Protein AF-A0A975QLV3-F1 (afdb_monomer_lite)

Radius of gyration: 16.89 Å; chains: 1; bounding box: 49×33×46 Å

Organism: NCBI:txid2831970

Structure (mmCIF, N/CA/C/O backbone):
data_AF-A0A975QLV3-F1
#
_entry.id   AF-A0A975QLV3-F1
#
loop_
_atom_site.group_PDB
_atom_site.id
_atom_site.type_symbol
_atom_site.label_atom_id
_atom_site.label_alt_id
_atom_site.label_comp_id
_atom_site.label_asym_id
_atom_site.label_entity_id
_atom_site.label_seq_id
_atom_site.pdbx_PDB_ins_code
_atom_site.Cartn_x
_atom_site.Cartn_y
_atom_site.Cartn_z
_atom_site.occupancy
_atom_site.B_iso_or_equiv
_atom_site.auth_seq_id
_atom_site.auth_comp_id
_atom_site.auth_asym_id
_atom_site.auth_atom_id
_atom_site.pdbx_PDB_model_num
ATOM 1 N N . MET A 1 1 ? -7.973 18.378 9.830 1.00 47.84 1 MET A N 1
ATOM 2 C CA . MET A 1 1 ? -8.639 17.188 9.262 1.00 47.84 1 MET A CA 1
ATOM 3 C C . MET A 1 1 ? -7.819 16.765 8.052 1.00 47.84 1 MET A C 1
ATOM 5 O O . MET A 1 1 ? -7.514 17.633 7.246 1.00 47.84 1 MET A O 1
ATOM 9 N N . GLY A 1 2 ? -7.316 15.527 8.002 1.00 62.97 2 GLY A N 1
ATOM 10 C CA . GLY A 1 2 ? -6.517 15.056 6.860 1.00 62.97 2 GLY A CA 1
ATOM 11 C C . GLY A 1 2 ? -7.366 14.970 5.588 1.00 62.97 2 GLY A C 1
ATOM 12 O O . GLY A 1 2 ? -8.580 14.819 5.686 1.00 62.97 2 GLY A O 1
ATOM 13 N N . HIS A 1 3 ? -6.740 15.087 4.418 1.00 79.50 3 HIS A N 1
ATOM 14 C CA . HIS A 1 3 ? -7.414 14.940 3.126 1.00 79.50 3 HIS A CA 1
ATOM 15 C C . HIS A 1 3 ? -7.825 13.477 2.911 1.00 79.50 3 HIS A C 1
ATOM 17 O O . HIS A 1 3 ? -6.968 12.604 3.017 1.00 79.50 3 HIS A O 1
ATOM 23 N N . LEU A 1 4 ? -9.106 13.220 2.643 1.00 87.38 4 LEU A N 1
ATOM 24 C CA . LEU A 1 4 ? -9.639 11.907 2.267 1.00 87.38 4 LEU A CA 1
ATOM 25 C C . LEU A 1 4 ? -9.762 11.860 0.742 1.00 87.38 4 LEU A C 1
ATOM 27 O O . LEU A 1 4 ? -10.243 12.827 0.155 1.00 87.38 4 LEU A O 1
ATOM 31 N N . ASP A 1 5 ? -9.348 10.764 0.111 1.00 94.88 5 ASP A N 1
ATOM 32 C CA . ASP A 1 5 ? -9.348 10.678 -1.356 1.00 94.88 5 ASP A CA 1
ATOM 33 C C . ASP A 1 5 ? -10.763 10.572 -1.933 1.00 94.88 5 ASP A C 1
ATOM 35 O O . ASP A 1 5 ? -11.073 11.213 -2.937 1.00 94.88 5 ASP A O 1
ATOM 39 N N . LEU A 1 6 ? -11.641 9.790 -1.294 1.00 95.62 6 LEU A N 1
ATOM 40 C CA . LEU A 1 6 ? -13.036 9.676 -1.705 1.00 95.62 6 LEU A CA 1
ATOM 41 C C . LEU A 1 6 ? -13.975 9.525 -0.503 1.00 95.62 6 LEU A C 1
ATOM 43 O O . LEU A 1 6 ? -13.786 8.664 0.357 1.00 95.62 6 LEU A O 1
ATOM 47 N N . LEU A 1 7 ? -15.032 10.339 -0.485 1.00 94.94 7 LEU A N 1
ATOM 48 C CA . LEU A 1 7 ? -16.154 10.228 0.442 1.00 94.94 7 LEU A CA 1
ATOM 49 C C . LEU A 1 7 ? -17.440 9.995 -0.347 1.00 94.94 7 LEU A C 1
ATOM 51 O O . LEU A 1 7 ? -17.845 10.839 -1.144 1.00 94.94 7 LEU A O 1
ATOM 55 N N . ILE A 1 8 ? -18.118 8.884 -0.079 1.00 95.06 8 ILE A N 1
ATOM 56 C CA . ILE A 1 8 ? -19.451 8.605 -0.615 1.00 95.06 8 ILE A CA 1
ATOM 57 C C . ILE A 1 8 ? -20.440 8.722 0.539 1.00 95.06 8 ILE A C 1
ATOM 59 O O . ILE A 1 8 ? -20.289 8.050 1.554 1.00 95.06 8 ILE A O 1
ATOM 63 N N . SER A 1 9 ? -21.448 9.582 0.403 1.00 95.25 9 SER A N 1
ATOM 64 C CA . SER A 1 9 ? -22.393 9.878 1.485 1.00 95.25 9 SER A CA 1
ATOM 65 C C . SER A 1 9 ? -23.840 9.711 1.041 1.00 95.25 9 SER A C 1
ATOM 67 O O . SER A 1 9 ? -24.226 10.166 -0.034 1.00 95.25 9 SER A O 1
ATOM 69 N N . ARG A 1 10 ? -24.652 9.100 1.907 1.00 95.56 10 ARG A N 1
ATOM 70 C CA . ARG A 1 10 ? -26.118 9.066 1.844 1.00 95.56 10 ARG A CA 1
ATOM 71 C C . ARG A 1 10 ? -26.676 9.624 3.159 1.00 95.56 10 ARG A C 1
ATOM 73 O O . ARG A 1 10 ? -26.983 8.841 4.060 1.00 95.56 10 ARG A O 1
ATOM 80 N N . PRO A 1 11 ? -26.790 10.960 3.285 1.00 93.31 11 PRO A N 1
ATOM 81 C CA . PRO A 1 11 ? -27.166 11.611 4.542 1.00 93.31 11 PRO A CA 1
ATOM 82 C C . PRO A 1 11 ? -28.530 11.164 5.077 1.00 93.31 11 PRO A C 1
ATOM 84 O O . PRO A 1 11 ? -28.650 10.881 6.262 1.00 93.31 11 PRO A O 1
ATOM 87 N N . GLU A 1 12 ? -29.513 10.984 4.189 1.00 96.19 12 GLU A N 1
ATOM 88 C CA . GLU A 1 12 ? -30.869 10.505 4.523 1.00 96.19 12 GLU A CA 1
ATOM 89 C C . GLU A 1 12 ? -30.880 9.129 5.210 1.00 96.19 12 GLU A C 1
ATOM 91 O O . GLU A 1 12 ? -31.810 8.782 5.929 1.00 96.19 12 GLU A O 1
ATOM 96 N N . GLN A 1 13 ? -29.845 8.318 4.973 1.00 94.25 13 GLN A N 1
ATOM 97 C CA . GLN A 1 13 ? -29.693 6.981 5.552 1.00 94.25 13 GLN A CA 1
ATOM 98 C C . GLN A 1 13 ? -28.659 6.957 6.680 1.00 94.25 13 GLN A C 1
ATOM 100 O O . GLN A 1 13 ? -28.366 5.881 7.194 1.00 94.25 13 GLN A O 1
ATOM 105 N N . HIS A 1 14 ? -28.075 8.112 7.020 1.00 93.56 14 HIS A N 1
ATOM 106 C CA . HIS A 1 14 ? -26.944 8.239 7.934 1.00 93.56 14 HIS A CA 1
ATOM 107 C C . HIS A 1 14 ? -25.798 7.271 7.586 1.00 93.56 14 HIS A C 1
ATOM 109 O O . HIS A 1 14 ? -25.260 6.584 8.448 1.00 93.56 14 HIS A O 1
ATOM 115 N N . ARG A 1 15 ? -25.466 7.153 6.289 1.00 94.44 15 ARG A N 1
ATOM 116 C CA . ARG A 1 15 ? -24.422 6.239 5.796 1.00 94.44 15 ARG A CA 1
ATOM 117 C C . ARG A 1 15 ? -23.327 6.979 5.052 1.00 94.44 15 ARG A C 1
ATOM 119 O O . ARG A 1 15 ? -23.601 7.691 4.085 1.00 94.44 15 ARG A O 1
ATOM 126 N N . HIS A 1 16 ? -22.088 6.730 5.450 1.00 94.38 16 HIS A N 1
ATOM 127 C CA . HIS A 1 16 ? -20.896 7.328 4.867 1.00 94.38 16 HIS A CA 1
ATOM 128 C C . HIS A 1 16 ? -19.838 6.250 4.609 1.00 94.38 16 HIS A C 1
ATOM 130 O O . HIS A 1 16 ? -19.636 5.351 5.423 1.00 94.38 16 HIS A O 1
ATOM 136 N N . LEU A 1 17 ? -19.166 6.327 3.465 1.00 94.62 17 LEU A N 1
ATOM 137 C CA . LEU A 1 17 ? -18.061 5.450 3.094 1.00 94.62 17 LEU A CA 1
ATOM 138 C C . LEU A 1 17 ? -16.832 6.304 2.790 1.00 94.62 17 LEU A C 1
ATOM 140 O O . LEU A 1 17 ? -16.848 7.115 1.863 1.00 94.62 17 LEU A O 1
ATOM 144 N N . SER A 1 18 ? -15.782 6.104 3.579 1.00 94.88 18 SER A N 1
ATOM 145 C CA . SER A 1 18 ? -14.502 6.800 3.474 1.00 94.88 18 SER A CA 1
ATOM 146 C C . SER A 1 18 ? -13.440 5.900 2.846 1.00 94.88 18 SER A C 1
ATOM 148 O O . SER A 1 18 ? -13.180 4.802 3.330 1.00 94.88 18 SER A O 1
ATOM 150 N N . LEU A 1 19 ? -12.833 6.338 1.746 1.00 95.94 19 LEU A N 1
ATOM 151 C CA . LEU A 1 19 ? -11.840 5.549 1.024 1.00 95.94 19 LEU A CA 1
ATOM 152 C C . LEU A 1 19 ? -10.536 6.320 0.845 1.00 95.94 19 LEU A C 1
ATOM 154 O O . LEU A 1 19 ? -10.527 7.474 0.416 1.00 95.94 19 LEU A O 1
ATOM 158 N N . GLU A 1 20 ? -9.439 5.630 1.133 1.00 97.56 20 GLU A N 1
ATOM 159 C CA . GLU A 1 20 ? -8.080 6.051 0.802 1.00 97.56 20 GLU A CA 1
ATOM 160 C C . GLU A 1 20 ? -7.576 5.216 -0.373 1.00 97.56 20 GLU A C 1
ATOM 162 O O . GLU A 1 20 ? -7.700 3.986 -0.378 1.00 97.56 20 GLU A O 1
ATOM 167 N N . LEU A 1 21 ? -7.007 5.880 -1.374 1.00 97.50 21 LEU A N 1
ATOM 168 C CA . LEU A 1 21 ? -6.591 5.270 -2.627 1.00 97.50 21 LEU A CA 1
ATOM 169 C C . LEU A 1 21 ? -5.073 5.379 -2.763 1.00 97.50 21 LEU A C 1
ATOM 171 O O . LEU A 1 21 ? -4.476 6.453 -2.692 1.00 97.50 21 LEU A O 1
ATOM 175 N N . LYS A 1 22 ? -4.414 4.246 -2.989 1.00 96.50 22 LYS A N 1
ATOM 176 C CA . LYS A 1 22 ? -2.971 4.192 -3.214 1.00 96.50 22 LYS A CA 1
ATOM 177 C C . LYS A 1 22 ? -2.656 3.566 -4.549 1.00 96.50 22 LYS A C 1
ATOM 179 O O . LYS A 1 22 ? -3.116 2.475 -4.871 1.00 96.50 22 LYS A O 1
ATOM 184 N N . TYR A 1 23 ? -1.790 4.251 -5.284 1.00 95.25 23 TYR A N 1
ATOM 185 C CA . TYR A 1 23 ? -1.192 3.729 -6.496 1.00 95.25 23 TYR A CA 1
ATOM 186 C C . TYR A 1 23 ? 0.319 3.611 -6.307 1.00 95.25 23 TYR A C 1
ATOM 188 O O . TYR A 1 23 ? 1.029 4.620 -6.289 1.00 95.25 23 TYR A O 1
ATOM 196 N N . LEU A 1 24 ? 0.781 2.376 -6.102 1.00 96.25 24 LEU A N 1
ATOM 197 C CA . LEU A 1 24 ? 2.179 2.043 -5.831 1.00 96.25 24 LEU A CA 1
ATOM 198 C C . LEU A 1 24 ? 2.783 1.408 -7.080 1.00 96.25 24 LEU A C 1
ATOM 200 O O . LEU A 1 24 ? 2.480 0.257 -7.394 1.00 96.25 24 LEU A O 1
ATOM 204 N N . LYS A 1 25 ? 3.611 2.153 -7.808 1.00 93.62 25 LYS A N 1
ATOM 205 C CA . LYS A 1 25 ? 4.067 1.743 -9.141 1.00 93.62 25 LYS A CA 1
ATOM 206 C C . LYS A 1 25 ? 5.553 1.383 -9.199 1.00 93.62 25 LYS A C 1
ATOM 208 O O . LYS A 1 25 ? 6.395 2.133 -8.709 1.00 93.62 25 LYS A O 1
ATOM 213 N N . ALA A 1 26 ? 5.843 0.253 -9.839 1.00 96.75 26 ALA A N 1
ATOM 214 C CA . ALA A 1 26 ? 7.126 -0.040 -10.466 1.00 96.75 26 ALA A CA 1
ATOM 215 C C . ALA A 1 26 ? 7.138 0.531 -11.889 1.00 96.75 26 ALA A C 1
ATOM 217 O O . ALA A 1 26 ? 6.077 0.725 -12.493 1.00 96.75 26 ALA A O 1
ATOM 218 N N . ALA A 1 27 ? 8.337 0.740 -12.437 1.00 97.06 27 ALA A N 1
ATOM 219 C CA . ALA A 1 27 ? 8.461 1.202 -13.811 1.00 97.06 27 ALA A CA 1
ATOM 220 C C . ALA A 1 27 ? 7.795 0.235 -14.802 1.00 97.06 27 ALA A C 1
ATOM 222 O O . ALA A 1 27 ? 7.995 -0.982 -14.724 1.00 97.06 27 ALA A O 1
ATOM 223 N N . TRP A 1 28 ? 7.015 0.789 -15.726 1.00 97.31 28 TRP A N 1
ATOM 224 C CA . TRP A 1 28 ? 6.368 0.057 -16.813 1.00 97.31 28 TRP A CA 1
ATOM 225 C C . TRP A 1 28 ? 6.114 1.001 -17.985 1.00 97.31 28 TRP A C 1
ATOM 227 O O . TRP A 1 28 ? 5.716 2.142 -17.780 1.00 97.31 28 TRP A O 1
ATOM 237 N N . THR A 1 29 ? 6.308 0.510 -19.204 1.00 97.69 29 THR A N 1
ATOM 238 C CA . THR A 1 29 ? 6.015 1.247 -20.432 1.00 97.69 29 THR A CA 1
ATOM 239 C C . THR A 1 29 ? 5.228 0.359 -21.383 1.00 97.69 29 THR A C 1
ATOM 241 O O . THR A 1 29 ? 5.481 -0.846 -21.462 1.00 97.69 29 THR A O 1
ATOM 244 N N . GLY A 1 30 ? 4.270 0.944 -22.093 1.00 96.69 30 GLY A N 1
ATOM 245 C CA . GLY A 1 30 ? 3.455 0.221 -23.059 1.00 96.69 30 GLY A CA 1
ATOM 246 C C . GLY A 1 30 ? 2.346 1.077 -23.649 1.00 96.69 30 GLY A C 1
ATOM 247 O O . GLY A 1 30 ? 2.130 2.213 -23.233 1.00 96.69 30 GLY A O 1
ATOM 248 N N . THR A 1 31 ? 1.638 0.521 -24.629 1.00 97.00 31 THR A N 1
ATOM 249 C CA . THR A 1 31 ? 0.501 1.181 -25.276 1.00 97.00 31 THR A CA 1
ATOM 250 C C . THR A 1 31 ? -0.789 0.465 -24.899 1.00 97.00 31 THR A C 1
ATOM 252 O O . THR A 1 31 ? -0.898 -0.747 -25.074 1.00 97.00 31 THR A O 1
ATOM 255 N N . VAL A 1 32 ? -1.779 1.204 -24.400 1.00 95.50 32 VAL A N 1
ATOM 256 C CA . VAL A 1 32 ? -3.102 0.682 -24.031 1.00 95.50 32 VAL A CA 1
ATOM 257 C C . VAL A 1 32 ? -4.156 1.512 -24.742 1.00 95.50 32 VAL A C 1
ATOM 259 O O . VAL A 1 32 ? -4.149 2.733 -24.641 1.00 95.50 32 VAL A O 1
ATOM 262 N N . ALA A 1 33 ? -5.048 0.857 -25.489 1.00 95.06 33 ALA A N 1
ATOM 263 C CA . ALA A 1 33 ? -6.117 1.523 -26.243 1.00 95.06 33 ALA A CA 1
ATOM 264 C C . ALA A 1 33 ? -5.634 2.691 -27.140 1.00 95.06 33 ALA A C 1
ATOM 266 O O . ALA A 1 33 ? -6.347 3.669 -27.336 1.00 95.06 33 ALA A O 1
ATOM 267 N N . GLY A 1 34 ? -4.421 2.581 -27.696 1.00 96.19 34 GLY A N 1
ATOM 268 C CA . GLY A 1 34 ? -3.819 3.597 -28.569 1.00 96.19 34 GLY A CA 1
ATOM 269 C C . GLY A 1 34 ? -3.051 4.711 -27.846 1.00 96.19 34 GLY A C 1
ATOM 270 O O . GLY A 1 34 ? -2.384 5.496 -28.513 1.00 96.19 34 GLY A O 1
ATOM 271 N N . GLU A 1 35 ? -3.078 4.758 -26.514 1.00 97.44 35 GLU A N 1
ATOM 272 C CA . GLU A 1 35 ? -2.315 5.714 -25.708 1.00 97.44 35 GLU A CA 1
ATOM 273 C C . GLU A 1 35 ? -1.025 5.077 -25.183 1.00 97.44 35 GLU A C 1
ATOM 275 O O . GLU A 1 35 ? -1.036 3.947 -24.690 1.00 97.44 35 GLU A O 1
ATOM 280 N N . HIS A 1 36 ? 0.094 5.793 -25.303 1.00 97.06 36 HIS A N 1
ATOM 281 C CA . HIS A 1 36 ? 1.378 5.364 -24.760 1.00 97.06 36 HIS A CA 1
ATOM 282 C C . HIS A 1 36 ? 1.544 5.841 -23.316 1.00 97.06 36 HIS A C 1
ATOM 284 O O . HIS A 1 36 ? 1.365 7.020 -23.020 1.00 97.06 36 HIS A O 1
ATOM 290 N N . PHE A 1 37 ? 1.961 4.932 -22.442 1.00 96.44 37 PHE A N 1
ATOM 291 C CA . PHE A 1 37 ? 2.204 5.188 -21.031 1.00 96.44 37 PHE A CA 1
ATOM 292 C C . PHE A 1 37 ? 3.668 4.921 -20.680 1.00 96.44 37 PHE A C 1
ATOM 294 O O . PHE A 1 37 ? 4.244 3.911 -21.090 1.00 96.44 37 PHE A O 1
ATOM 301 N N . ASP A 1 38 ? 4.226 5.794 -19.844 1.00 96.50 38 ASP A N 1
ATOM 302 C CA . ASP A 1 38 ? 5.540 5.634 -19.222 1.00 96.50 38 ASP A CA 1
ATOM 303 C C . ASP A 1 38 ? 5.413 5.873 -17.709 1.00 96.50 38 ASP A C 1
ATOM 305 O O . ASP A 1 38 ? 5.317 7.001 -17.214 1.00 96.50 38 ASP A O 1
ATOM 309 N N . LEU A 1 39 ? 5.292 4.780 -16.959 1.00 95.94 39 LEU A N 1
ATOM 310 C CA . LEU A 1 39 ? 5.136 4.797 -15.514 1.00 95.94 39 LEU A CA 1
ATOM 311 C C . LEU A 1 39 ? 6.512 4.843 -14.855 1.00 95.94 39 LEU A C 1
ATOM 313 O O . LEU A 1 39 ? 7.310 3.926 -15.008 1.00 95.94 39 LEU A O 1
ATOM 317 N N . ALA A 1 40 ? 6.755 5.869 -14.040 1.00 94.12 40 ALA A N 1
ATOM 318 C CA . ALA A 1 40 ? 7.967 5.961 -13.229 1.00 94.12 40 ALA A CA 1
ATOM 319 C C . ALA A 1 40 ? 7.934 5.021 -12.008 1.00 94.12 40 ALA A C 1
ATOM 321 O O . ALA A 1 40 ? 6.901 4.891 -11.344 1.00 94.12 40 ALA A O 1
ATOM 322 N N . ASP A 1 41 ? 9.086 4.444 -11.657 1.00 93.69 41 ASP A N 1
ATOM 323 C CA . ASP A 1 41 ? 9.270 3.676 -10.419 1.00 93.69 41 ASP A CA 1
ATOM 324 C C . ASP A 1 41 ? 9.229 4.589 -9.178 1.00 93.69 41 ASP A C 1
ATOM 326 O O . ASP A 1 41 ? 9.819 5.670 -9.156 1.00 93.69 41 ASP A O 1
ATOM 330 N N . GLN A 1 42 ? 8.532 4.156 -8.126 1.00 86.69 42 GLN A N 1
ATOM 331 C CA . GLN A 1 42 ? 8.443 4.858 -6.843 1.00 86.69 42 GLN A CA 1
ATOM 332 C C . GLN A 1 42 ? 9.372 4.302 -5.746 1.00 86.69 42 GLN A C 1
ATOM 334 O O . GLN A 1 42 ? 9.434 4.900 -4.666 1.00 86.69 42 GLN A O 1
ATOM 339 N N . GLY A 1 43 ? 10.090 3.200 -5.994 1.00 73.44 43 GLY A N 1
ATOM 340 C CA . GLY A 1 43 ? 11.365 2.810 -5.364 1.00 73.44 43 GLY A CA 1
ATOM 341 C C . GLY A 1 43 ? 11.474 2.723 -3.833 1.00 73.44 43 GLY A C 1
ATOM 342 O O . GLY A 1 43 ? 12.584 2.683 -3.312 1.00 73.44 43 GLY A O 1
ATOM 343 N N . THR A 1 44 ? 10.376 2.724 -3.072 1.00 87.25 44 THR A N 1
ATOM 344 C CA . THR A 1 44 ? 10.419 2.911 -1.603 1.00 87.25 44 THR A CA 1
ATOM 345 C C . THR A 1 44 ? 9.382 2.066 -0.858 1.00 87.25 44 THR A C 1
ATOM 347 O O . THR A 1 44 ? 8.574 2.577 -0.084 1.00 87.25 44 THR A O 1
ATOM 350 N N . GLN A 1 45 ? 9.395 0.748 -1.075 1.00 93.31 45 GLN A N 1
ATOM 351 C CA . GLN A 1 45 ? 8.399 -0.181 -0.514 1.00 93.31 45 GLN A CA 1
ATOM 352 C C . GLN A 1 45 ? 8.214 -0.048 1.002 1.00 93.31 45 GLN A C 1
ATOM 354 O O . GLN A 1 45 ? 7.082 -0.058 1.472 1.00 93.31 45 GLN A O 1
ATOM 359 N N . ASP A 1 46 ? 9.301 0.144 1.747 1.00 94.25 46 ASP A N 1
ATOM 360 C CA . ASP A 1 46 ? 9.284 0.305 3.203 1.00 94.25 46 ASP A CA 1
ATOM 361 C C . ASP A 1 46 ? 8.452 1.527 3.630 1.00 94.25 46 ASP A C 1
ATOM 363 O O . ASP A 1 46 ? 7.535 1.429 4.444 1.00 94.25 46 ASP A O 1
ATOM 367 N N . ILE A 1 47 ? 8.743 2.682 3.029 1.00 95.38 47 ILE A N 1
ATOM 368 C CA . ILE A 1 47 ? 8.080 3.962 3.312 1.00 95.38 47 ILE A CA 1
ATOM 369 C C . ILE A 1 47 ? 6.622 3.925 2.845 1.00 95.38 47 ILE A C 1
ATOM 371 O O . ILE A 1 47 ? 5.724 4.384 3.546 1.00 95.38 47 ILE A O 1
ATOM 375 N N . ARG A 1 48 ? 6.369 3.352 1.667 1.00 95.88 48 ARG A N 1
ATOM 376 C CA . ARG A 1 48 ? 5.018 3.246 1.105 1.00 95.88 48 ARG A CA 1
ATOM 377 C C . ARG A 1 48 ? 4.144 2.274 1.887 1.00 95.88 48 ARG A C 1
ATOM 379 O O . ARG A 1 48 ? 2.967 2.555 2.075 1.00 95.88 48 ARG A O 1
ATOM 386 N N . GLY A 1 49 ? 4.717 1.172 2.368 1.00 97.06 49 GLY A N 1
ATOM 387 C CA . GLY A 1 49 ? 4.048 0.252 3.282 1.00 97.06 49 GLY A CA 1
ATOM 388 C C . GLY A 1 49 ? 3.631 0.964 4.566 1.00 97.06 49 GLY A C 1
ATOM 389 O O . GLY A 1 49 ? 2.474 0.862 4.967 1.00 97.06 49 GLY A O 1
ATOM 390 N N . TYR A 1 50 ? 4.529 1.763 5.160 1.00 97.75 50 TYR A N 1
ATOM 391 C CA . TYR A 1 50 ? 4.194 2.596 6.321 1.00 97.75 50 TYR A CA 1
ATOM 392 C C . TYR A 1 50 ? 3.020 3.533 6.018 1.00 97.75 50 TYR A C 1
ATOM 394 O O . TYR A 1 50 ? 2.069 3.593 6.795 1.00 97.75 50 TYR A O 1
ATOM 402 N N . ASP A 1 51 ? 3.063 4.238 4.884 1.00 96.75 51 ASP A N 1
ATOM 403 C CA . ASP A 1 51 ? 2.010 5.183 4.498 1.00 96.75 51 ASP A CA 1
ATOM 404 C C . ASP A 1 51 ? 0.651 4.480 4.324 1.00 96.75 51 ASP A C 1
ATOM 406 O O . ASP A 1 51 ? -0.357 4.986 4.808 1.00 96.75 51 ASP A O 1
ATOM 410 N N . VAL A 1 52 ? 0.620 3.279 3.732 1.00 97.69 52 VAL A N 1
ATOM 411 C CA . VAL A 1 52 ? -0.606 2.465 3.642 1.00 97.69 52 VAL A CA 1
ATOM 412 C C . VAL A 1 52 ? -1.123 2.100 5.034 1.00 97.69 52 VAL A C 1
ATOM 414 O O . VAL A 1 52 ? -2.296 2.314 5.321 1.00 97.69 52 VAL A O 1
ATOM 417 N N . VAL A 1 53 ? -0.266 1.594 5.927 1.00 98.12 53 VAL A N 1
ATOM 418 C CA . VAL A 1 53 ? -0.672 1.218 7.294 1.00 98.12 53 VAL A CA 1
ATOM 419 C C . VAL A 1 53 ? -1.173 2.428 8.088 1.00 98.12 53 VAL A C 1
ATOM 421 O O . VAL A 1 53 ? -2.131 2.319 8.854 1.00 98.12 53 VAL A O 1
ATOM 424 N N . LYS A 1 54 ? -0.568 3.599 7.876 1.00 97.25 54 LYS A N 1
ATOM 425 C CA . LYS A 1 54 ? -1.002 4.860 8.482 1.00 97.25 54 LYS A CA 1
ATOM 426 C C . LYS A 1 54 ? -2.394 5.264 8.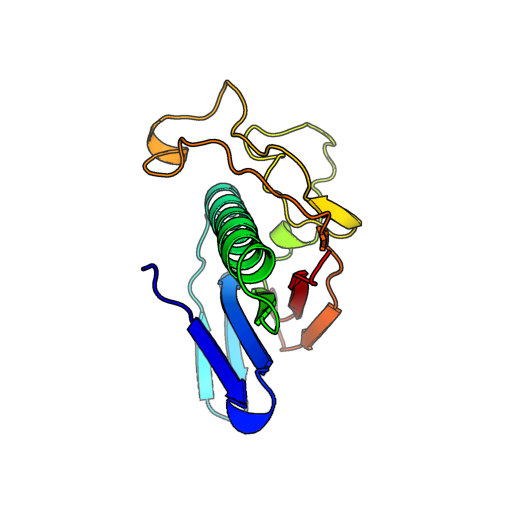003 1.00 97.25 54 LYS A C 1
ATOM 428 O O . LYS A 1 54 ? -3.188 5.753 8.807 1.00 97.25 54 LYS A O 1
ATOM 433 N N . ASP A 1 55 ? -2.703 5.036 6.733 1.00 97.06 55 ASP A N 1
ATOM 434 C CA . ASP A 1 55 ? -4.029 5.315 6.186 1.00 97.06 55 ASP A CA 1
ATOM 435 C C . ASP A 1 55 ? -5.090 4.354 6.698 1.00 97.06 55 ASP A C 1
ATOM 437 O O . ASP A 1 55 ? -6.180 4.810 7.035 1.00 97.06 55 ASP A O 1
ATOM 441 N N . ILE A 1 56 ? -4.753 3.073 6.888 1.00 96.69 56 ILE A N 1
ATOM 442 C CA . ILE A 1 56 ? -5.650 2.135 7.575 1.00 96.69 56 ILE A CA 1
ATOM 443 C C . ILE A 1 56 ? -5.990 2.687 8.959 1.00 96.69 56 ILE A C 1
ATOM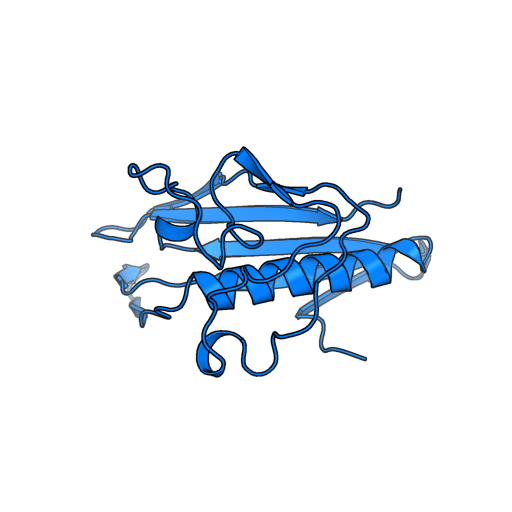 445 O O . ILE A 1 56 ? -7.161 2.842 9.271 1.00 96.69 56 ILE A O 1
ATOM 449 N N . ALA A 1 57 ? -4.990 3.065 9.764 1.00 95.88 57 ALA A N 1
ATOM 450 C CA . ALA A 1 57 ? -5.217 3.593 11.112 1.00 95.88 57 ALA A CA 1
ATOM 451 C C . ALA A 1 57 ? -6.051 4.885 11.127 1.00 95.88 57 ALA A C 1
ATOM 453 O O . ALA A 1 57 ? -6.812 5.138 12.061 1.00 95.88 57 ALA A O 1
ATOM 454 N N . ARG A 1 58 ? -5.899 5.725 10.100 1.00 94.00 58 ARG A N 1
ATOM 455 C CA . ARG A 1 58 ? -6.658 6.967 9.945 1.00 94.00 58 ARG A CA 1
ATOM 456 C C . ARG A 1 58 ? -8.126 6.700 9.622 1.00 94.00 58 ARG A C 1
ATOM 458 O O . ARG A 1 58 ? -8.982 7.331 10.240 1.00 94.00 58 ARG A O 1
ATOM 465 N N . VAL A 1 59 ? -8.397 5.780 8.697 1.00 94.31 59 VAL A N 1
ATOM 466 C CA . VAL A 1 59 ? -9.760 5.350 8.355 1.00 94.31 59 VAL A CA 1
ATOM 467 C C . VAL A 1 59 ? -10.397 4.626 9.541 1.00 94.31 59 VAL A C 1
ATOM 469 O O . VAL A 1 59 ? -11.499 4.986 9.928 1.00 94.31 59 VAL A O 1
ATOM 472 N N . ASP A 1 60 ? -9.669 3.709 10.180 1.00 91.62 60 ASP A N 1
ATOM 473 C CA . ASP A 1 60 ? -10.074 2.998 11.402 1.00 91.62 60 ASP A CA 1
ATOM 474 C C . ASP A 1 60 ? -10.518 3.981 12.491 1.00 91.62 60 ASP A C 1
ATOM 476 O O . ASP A 1 60 ? -11.648 3.952 12.966 1.00 91.62 60 ASP A O 1
ATOM 480 N N . LYS A 1 61 ? -9.676 4.973 12.805 1.00 90.50 61 LYS A N 1
ATOM 481 C CA . LYS A 1 61 ? -10.018 6.008 13.788 1.00 90.50 61 LYS A CA 1
ATOM 482 C C . LYS A 1 61 ? -11.282 6.789 13.417 1.00 90.50 61 LYS A C 1
ATOM 484 O O . LYS A 1 61 ? -12.041 7.141 14.322 1.00 90.50 61 LYS A O 1
ATOM 489 N N . LEU A 1 62 ? -11.467 7.107 12.135 1.00 88.69 62 LEU A N 1
ATOM 490 C CA . LEU A 1 62 ? -12.626 7.854 11.649 1.00 88.69 62 LEU A CA 1
ATOM 491 C C . LEU A 1 62 ? -13.917 7.047 11.823 1.00 88.69 62 LEU A C 1
ATOM 493 O O . LEU A 1 62 ? -14.891 7.597 12.328 1.00 88.69 62 LEU A O 1
ATOM 497 N N . THR A 1 63 ? -13.917 5.767 11.448 1.00 88.69 63 THR A N 1
ATOM 498 C CA . THR A 1 63 ? -15.114 4.916 11.493 1.00 88.69 63 THR A CA 1
ATOM 499 C C . THR A 1 63 ? -15.472 4.509 12.921 1.00 88.69 63 THR A C 1
ATOM 501 O O . THR A 1 63 ? -16.623 4.654 13.309 1.00 88.69 63 THR A O 1
ATOM 504 N N . THR A 1 64 ? -14.493 4.147 13.767 1.00 85.38 64 THR A N 1
ATOM 505 C CA . THR A 1 64 ? -14.757 3.728 15.164 1.00 85.38 64 THR A CA 1
ATOM 506 C C . THR A 1 64 ? -15.527 4.775 15.987 1.00 85.38 64 THR A C 1
ATOM 508 O O . THR A 1 64 ? -16.221 4.429 16.937 1.00 85.38 64 THR A O 1
ATOM 511 N N . HIS A 1 65 ? -15.396 6.066 15.665 1.00 82.00 65 HIS A N 1
ATOM 512 C CA . HIS A 1 65 ? -15.990 7.156 16.452 1.00 82.00 65 HIS A CA 1
ATOM 513 C C . HIS A 1 65 ? -17.223 7.787 15.793 1.00 82.00 65 HIS A C 1
ATOM 515 O O . HIS A 1 65 ? -17.701 8.817 16.272 1.00 82.00 65 HIS A O 1
ATOM 521 N N . ALA A 1 66 ? -17.726 7.217 14.696 1.00 85.94 66 ALA A N 1
ATOM 522 C CA . ALA A 1 66 ? -18.792 7.824 13.914 1.00 85.94 66 ALA A CA 1
ATOM 523 C C . ALA A 1 66 ? -19.787 6.757 13.424 1.00 85.94 66 ALA A C 1
ATOM 525 O O . ALA A 1 66 ? -19.589 6.184 12.355 1.00 85.94 66 ALA A O 1
ATOM 526 N N . PRO A 1 67 ? -20.879 6.498 14.170 1.00 89.25 67 PRO A N 1
ATOM 527 C CA . PRO A 1 67 ? -21.915 5.562 13.743 1.00 89.25 67 PRO A CA 1
ATOM 528 C C . PRO A 1 67 ? -22.378 5.827 12.307 1.00 89.25 67 PRO A C 1
ATOM 530 O O . PRO A 1 67 ? -22.553 6.975 11.902 1.00 89.25 67 PRO A O 1
ATOM 533 N N . GLY A 1 68 ? -22.559 4.762 11.524 1.00 90.81 68 GLY A N 1
ATOM 534 C CA . GLY A 1 68 ? -22.954 4.878 10.118 1.00 90.81 68 GLY A CA 1
ATOM 535 C C . GLY A 1 68 ? -21.805 5.207 9.160 1.00 90.81 68 GLY A C 1
ATOM 536 O O . GLY A 1 68 ? -22.029 5.292 7.947 1.00 90.81 68 GLY A O 1
ATOM 537 N N . TRP A 1 69 ? -20.577 5.354 9.662 1.00 92.81 69 TRP A N 1
ATOM 538 C CA . TRP A 1 69 ? -19.382 5.456 8.838 1.00 92.81 69 TRP A CA 1
ATOM 539 C C . TRP A 1 69 ? -18.742 4.091 8.636 1.00 92.81 69 TRP A C 1
ATOM 541 O O . TRP A 1 69 ? -18.568 3.302 9.545 1.00 92.81 69 TRP A O 1
ATOM 551 N N . SER A 1 70 ? -18.330 3.841 7.406 1.00 93.81 70 SER A N 1
ATOM 552 C CA . SER A 1 70 ? -17.515 2.697 7.022 1.00 93.81 70 SER A CA 1
ATOM 553 C C . SER A 1 70 ? -16.324 3.195 6.221 1.00 93.81 70 SER A C 1
ATOM 555 O O . SER A 1 70 ? -16.282 4.357 5.786 1.00 93.81 70 SER A O 1
ATOM 557 N N . GLY A 1 71 ? -15.335 2.337 6.004 1.00 95.06 71 GLY A N 1
ATOM 558 C CA . GLY A 1 71 ? -14.210 2.753 5.195 1.00 95.06 71 GLY A CA 1
ATOM 559 C C . GLY A 1 71 ? -13.346 1.638 4.662 1.00 95.06 71 GLY A C 1
ATOM 560 O O . GLY A 1 71 ? -13.623 0.452 4.825 1.00 95.06 71 GLY A O 1
ATOM 561 N N . GLY A 1 72 ? -12.283 2.037 3.984 1.00 96.06 72 GLY A N 1
ATOM 562 C CA . GLY A 1 72 ? -11.251 1.117 3.556 1.00 96.06 72 GLY A CA 1
ATOM 563 C C . GLY A 1 72 ? -10.078 1.805 2.884 1.00 96.06 72 GLY A C 1
ATOM 564 O O . GLY A 1 72 ? -10.140 2.971 2.495 1.00 96.06 72 GLY A O 1
ATOM 565 N N . VAL A 1 73 ? -9.009 1.036 2.719 1.00 98.06 73 VAL A N 1
ATOM 566 C CA . VAL A 1 73 ? -7.856 1.417 1.905 1.00 98.06 73 VAL A CA 1
ATOM 567 C C . VAL A 1 73 ? -7.803 0.507 0.684 1.00 98.06 73 VAL A C 1
ATOM 569 O O . VAL A 1 73 ? -7.854 -0.720 0.810 1.00 98.06 73 VAL A O 1
ATOM 572 N N . LEU A 1 74 ? -7.704 1.105 -0.500 1.00 98.25 74 LEU A N 1
ATOM 573 C CA . LEU A 1 74 ? -7.533 0.400 -1.766 1.00 98.25 74 LEU A CA 1
ATOM 574 C C . LEU A 1 74 ? -6.128 0.666 -2.294 1.00 98.25 74 LEU A C 1
ATOM 576 O O . LEU A 1 74 ? -5.724 1.818 -2.445 1.00 98.25 74 LEU A O 1
ATOM 580 N N . VAL A 1 75 ? -5.383 -0.395 -2.595 1.00 98.31 75 VAL A N 1
ATOM 581 C CA . VAL A 1 75 ? -4.024 -0.295 -3.132 1.00 98.31 75 VAL A CA 1
ATOM 582 C C . VAL A 1 75 ? -3.960 -0.996 -4.478 1.00 98.31 75 VAL A C 1
ATOM 584 O O . VAL A 1 75 ? -4.113 -2.213 -4.550 1.00 98.31 75 VAL A O 1
ATOM 587 N N . VAL A 1 76 ? -3.693 -0.242 -5.540 1.00 98.12 76 VAL A N 1
ATOM 588 C CA . VAL A 1 76 ? -3.355 -0.790 -6.857 1.00 98.12 76 VAL A CA 1
ATOM 589 C C . VAL A 1 76 ? -1.844 -0.750 -7.026 1.00 98.12 76 VAL A C 1
ATOM 591 O O . VAL A 1 76 ? -1.203 0.268 -6.748 1.00 98.12 76 VAL A O 1
ATOM 594 N N . SER A 1 77 ? -1.259 -1.854 -7.483 1.00 98.00 77 SER A N 1
ATOM 595 C CA . SER A 1 77 ? 0.178 -1.926 -7.727 1.00 98.00 77 SER A CA 1
ATOM 596 C C . SER A 1 77 ? 0.544 -2.887 -8.849 1.00 98.00 77 SER A C 1
ATOM 598 O O . SER A 1 77 ? -0.077 -3.935 -8.992 1.00 98.00 77 SER A O 1
ATOM 600 N N . ASN A 1 78 ? 1.594 -2.548 -9.597 1.00 97.75 78 ASN A N 1
ATOM 601 C CA . ASN A 1 78 ? 2.292 -3.447 -10.520 1.00 97.75 78 ASN A CA 1
ATOM 602 C C . ASN A 1 78 ? 3.673 -3.896 -10.007 1.00 97.75 78 ASN A C 1
ATOM 604 O O . ASN A 1 78 ? 4.467 -4.483 -10.748 1.00 97.75 78 ASN A O 1
ATOM 608 N N . ASP A 1 79 ? 3.995 -3.615 -8.744 1.00 97.06 79 ASP A N 1
ATOM 609 C CA . ASP A 1 79 ? 5.246 -4.035 -8.129 1.00 97.06 79 ASP A CA 1
ATOM 610 C C . ASP A 1 79 ? 5.052 -5.307 -7.284 1.00 97.06 79 ASP A C 1
ATOM 612 O O . ASP A 1 79 ? 4.592 -5.220 -6.142 1.00 97.06 79 ASP A O 1
ATOM 616 N N . PRO A 1 80 ? 5.472 -6.492 -7.779 1.00 95.81 80 PRO A N 1
ATOM 617 C CA . PRO A 1 80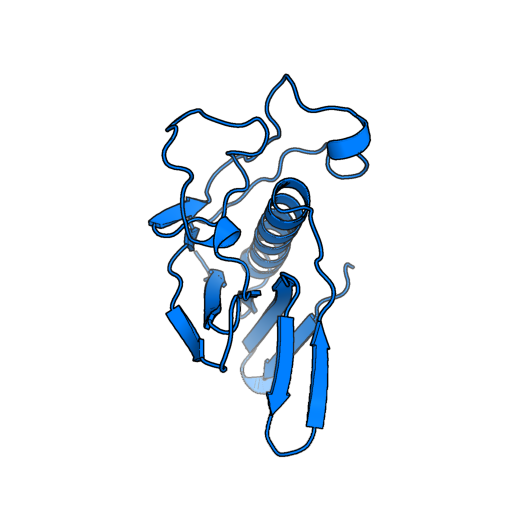 ? 5.463 -7.726 -7.006 1.00 95.81 80 PRO A CA 1
ATOM 618 C C . PRO A 1 80 ? 6.130 -7.684 -5.645 1.00 95.81 80 PRO A C 1
ATOM 620 O O . PRO A 1 80 ? 5.796 -8.532 -4.826 1.00 95.81 80 PRO A O 1
ATOM 623 N N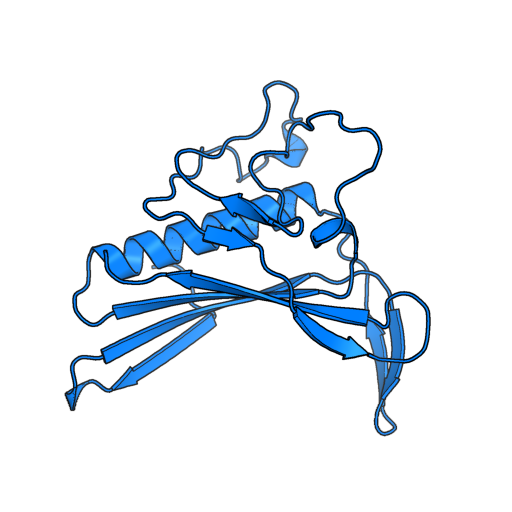 . GLY A 1 81 ? 7.010 -6.727 -5.348 1.00 95.06 81 GLY A N 1
ATOM 624 C CA . GLY A 1 81 ? 7.542 -6.590 -3.994 1.00 95.06 81 GLY A CA 1
ATOM 625 C C . GLY A 1 81 ? 6.481 -6.262 -2.937 1.00 95.06 81 GLY A C 1
ATOM 626 O O . GLY A 1 81 ? 6.730 -6.484 -1.758 1.00 95.06 81 GLY A O 1
ATOM 627 N N . TYR A 1 82 ? 5.282 -5.806 -3.318 1.00 96.94 82 TYR A N 1
ATOM 628 C CA . TYR A 1 82 ? 4.196 -5.606 -2.356 1.00 96.94 82 TYR A CA 1
ATOM 629 C C . TYR A 1 82 ? 3.408 -6.872 -2.030 1.00 96.94 82 TYR A C 1
ATOM 631 O O . TYR A 1 82 ? 2.882 -6.951 -0.926 1.00 96.94 82 TYR A O 1
ATOM 639 N N . TRP A 1 83 ? 3.338 -7.867 -2.922 1.00 96.69 83 TRP A N 1
ATOM 640 C CA . TRP A 1 83 ? 2.574 -9.101 -2.675 1.00 96.69 83 TRP A CA 1
ATOM 641 C C . TRP A 1 83 ? 3.432 -10.362 -2.551 1.00 96.69 83 TRP A C 1
ATOM 643 O O . TRP A 1 83 ? 2.975 -11.340 -1.962 1.00 96.69 83 TRP A O 1
ATOM 653 N N . ASN A 1 84 ? 4.680 -10.347 -3.024 1.00 95.44 84 ASN A N 1
ATOM 654 C CA . ASN A 1 84 ? 5.622 -11.450 -2.867 1.00 95.44 84 ASN A CA 1
ATOM 655 C C . ASN A 1 84 ? 6.522 -11.224 -1.654 1.00 95.44 84 ASN A C 1
ATOM 657 O O . ASN A 1 84 ? 7.238 -10.227 -1.564 1.00 95.44 84 ASN A O 1
ATOM 661 N N . ARG A 1 85 ? 6.552 -12.206 -0.754 1.00 92.62 85 ARG A N 1
ATOM 662 C CA . ARG A 1 85 ? 7.519 -12.229 0.342 1.00 92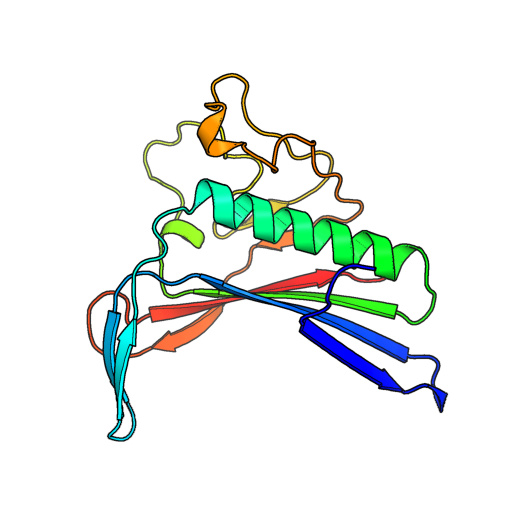.62 85 ARG A CA 1
ATOM 663 C C . ARG A 1 85 ? 8.914 -12.589 -0.200 1.00 92.62 85 ARG A C 1
ATOM 665 O O . ARG A 1 85 ? 9.030 -13.553 -0.958 1.00 92.62 85 ARG A O 1
ATOM 672 N N . PRO A 1 86 ? 9.985 -11.884 0.209 1.00 88.19 86 PRO A N 1
ATOM 673 C CA . PRO A 1 86 ? 11.349 -12.283 -0.121 1.00 88.19 86 PRO A CA 1
ATOM 674 C C . PRO A 1 86 ? 11.689 -13.685 0.407 1.00 88.19 86 PRO A C 1
ATOM 676 O O . PRO A 1 86 ? 11.392 -14.014 1.557 1.00 88.19 86 PRO A O 1
ATOM 679 N N . GLY A 1 87 ? 12.372 -14.495 -0.406 1.00 84.88 87 GLY A N 1
ATOM 680 C CA . GLY A 1 87 ? 12.689 -15.893 -0.076 1.00 84.88 87 GLY A CA 1
ATOM 681 C C . GLY A 1 87 ? 13.720 -16.094 1.043 1.00 84.88 87 GLY A C 1
ATOM 682 O O . GLY A 1 87 ? 13.877 -17.205 1.532 1.00 84.88 87 GLY A O 1
ATOM 683 N N . HIS A 1 88 ? 14.416 -15.042 1.484 1.00 85.00 88 HIS A N 1
ATOM 684 C CA . HIS A 1 88 ? 15.465 -15.147 2.505 1.00 85.00 88 HIS A CA 1
ATOM 685 C C . HIS A 1 88 ? 14.941 -15.321 3.941 1.00 85.00 88 HIS A C 1
ATOM 687 O O . HIS A 1 88 ? 15.739 -15.527 4.851 1.00 85.00 88 HIS A O 1
ATOM 693 N N . GLY A 1 89 ? 13.639 -15.136 4.195 1.00 80.00 89 GLY A N 1
ATOM 694 C CA . GLY A 1 89 ? 13.012 -15.318 5.517 1.00 80.00 89 GLY A CA 1
ATOM 695 C C . GLY A 1 89 ? 13.405 -14.309 6.610 1.00 80.00 89 GLY A C 1
ATOM 696 O O . GLY A 1 89 ? 12.717 -14.202 7.617 1.00 80.00 89 GLY A O 1
ATOM 697 N N . ARG A 1 90 ? 14.480 -13.536 6.418 1.00 85.88 90 ARG A N 1
ATOM 698 C CA . ARG A 1 90 ? 14.944 -12.500 7.356 1.00 85.88 90 ARG A CA 1
ATOM 699 C C . ARG A 1 90 ? 13.894 -11.411 7.603 1.00 85.88 90 ARG A C 1
ATOM 701 O O . ARG A 1 90 ? 13.439 -10.766 6.657 1.00 85.88 90 ARG A O 1
ATOM 708 N N . THR A 1 91 ? 13.612 -11.148 8.877 1.00 87.56 91 THR A N 1
ATOM 709 C CA . THR A 1 91 ? 12.847 -9.980 9.323 1.00 87.56 91 THR A CA 1
ATOM 710 C C . THR A 1 91 ? 13.604 -8.699 8.979 1.00 87.56 91 THR A C 1
ATOM 712 O O . THR A 1 91 ? 14.808 -8.589 9.218 1.00 87.56 91 THR A O 1
ATOM 715 N N . THR A 1 92 ? 12.897 -7.726 8.406 1.00 92.19 92 THR A N 1
ATOM 716 C CA . THR A 1 92 ? 13.457 -6.411 8.055 1.00 92.19 92 THR A CA 1
ATOM 717 C C . THR A 1 92 ? 13.027 -5.350 9.063 1.00 92.19 92 THR A C 1
ATOM 719 O O . THR A 1 92 ? 12.027 -5.509 9.757 1.00 92.19 92 THR A O 1
ATOM 722 N N . ASN A 1 93 ? 13.724 -4.217 9.099 1.00 94.75 93 ASN A N 1
ATOM 723 C CA . ASN A 1 93 ? 13.320 -3.085 9.935 1.00 94.75 93 ASN A CA 1
ATOM 724 C C . ASN A 1 93 ? 11.949 -2.486 9.548 1.00 94.75 93 ASN A C 1
ATOM 726 O O . ASN A 1 93 ? 11.347 -1.780 10.348 1.00 94.75 93 ASN A O 1
ATOM 730 N N . ALA A 1 94 ? 11.430 -2.783 8.356 1.00 95.19 94 ALA A N 1
ATOM 731 C CA . ALA A 1 94 ? 10.102 -2.358 7.912 1.00 95.19 94 ALA A CA 1
ATOM 732 C C . ALA A 1 94 ? 9.062 -3.495 7.948 1.00 95.19 94 ALA A C 1
ATOM 734 O O . ALA A 1 94 ? 8.002 -3.371 7.338 1.00 95.19 94 ALA A O 1
ATOM 735 N N . ASP A 1 95 ? 9.358 -4.628 8.602 1.00 95.44 95 ASP A N 1
ATOM 736 C CA . ASP A 1 95 ? 8.505 -5.827 8.542 1.00 95.44 95 ASP A CA 1
ATOM 737 C C . ASP A 1 95 ? 7.073 -5.570 9.044 1.00 95.44 95 ASP A C 1
ATOM 739 O O . ASP A 1 95 ? 6.107 -6.061 8.464 1.00 95.44 95 ASP A O 1
ATOM 743 N N . ALA A 1 96 ? 6.931 -4.687 10.039 1.00 97.38 96 ALA A N 1
ATOM 744 C CA . ALA A 1 96 ? 5.649 -4.255 10.597 1.00 97.38 96 ALA A CA 1
ATOM 745 C C . ALA A 1 96 ? 4.709 -3.572 9.582 1.00 97.38 96 ALA A C 1
ATOM 747 O O . ALA A 1 96 ? 3.523 -3.405 9.873 1.00 97.38 96 ALA A O 1
ATOM 748 N N . PHE A 1 97 ? 5.222 -3.174 8.414 1.00 97.75 97 PHE A N 1
ATOM 749 C CA . PHE A 1 97 ? 4.485 -2.434 7.390 1.00 97.75 97 PHE A CA 1
ATOM 750 C C . PHE A 1 97 ? 4.368 -3.182 6.055 1.00 97.75 97 PHE A C 1
ATOM 752 O O . PHE A 1 97 ? 4.006 -2.590 5.038 1.00 97.75 97 PHE A O 1
ATOM 759 N N . ARG A 1 98 ? 4.707 -4.477 6.020 1.00 96.88 98 ARG A N 1
ATOM 760 C CA . ARG A 1 98 ? 4.682 -5.261 4.779 1.00 96.88 98 ARG A CA 1
ATOM 761 C C . ARG A 1 98 ? 3.262 -5.615 4.365 1.00 96.88 98 ARG A C 1
ATOM 763 O O . ARG A 1 98 ? 2.439 -6.012 5.181 1.00 96.88 98 ARG A O 1
ATOM 770 N N . LEU A 1 99 ? 3.013 -5.525 3.061 1.00 97.62 99 LEU A N 1
ATOM 771 C CA . LEU A 1 99 ? 1.706 -5.779 2.456 1.00 97.62 99 LEU A CA 1
ATOM 772 C C . LEU A 1 99 ? 1.623 -7.149 1.772 1.00 97.62 99 LEU A C 1
ATOM 774 O O . LEU A 1 99 ? 0.689 -7.374 1.013 1.00 97.62 99 LEU A O 1
ATOM 778 N N . TYR A 1 100 ? 2.576 -8.057 2.019 1.00 97.56 100 TYR A N 1
ATOM 779 C CA . TYR A 1 100 ? 2.660 -9.334 1.303 1.00 97.56 100 TYR A CA 1
ATOM 780 C C . TYR A 1 100 ? 1.359 -10.134 1.390 1.00 97.56 100 TYR A C 1
ATOM 782 O O . TYR A 1 100 ? 0.645 -10.049 2.394 1.00 97.56 100 TYR A O 1
ATOM 790 N N . GLU A 1 101 ? 1.107 -10.970 0.385 1.00 97.88 101 GLU A N 1
ATOM 791 C CA . GLU A 1 101 ? -0.020 -11.903 0.390 1.00 97.88 101 GLU A CA 1
ATOM 792 C C . GLU A 1 101 ? -0.091 -12.699 1.705 1.00 97.88 101 GLU A C 1
ATOM 794 O O . GLU A 1 101 ? 0.918 -13.206 2.204 1.00 97.88 101 GLU A O 1
ATOM 799 N N . GLY A 1 102 ? -1.288 -12.771 2.291 1.00 96.94 102 GLY A N 1
ATOM 800 C CA . GLY A 1 102 ? -1.560 -13.469 3.548 1.00 96.94 102 GLY A CA 1
ATOM 801 C C . GLY A 1 102 ? -1.110 -12.747 4.825 1.00 96.94 102 GLY A C 1
ATOM 802 O O . GLY A 1 102 ? -1.372 -13.246 5.923 1.00 96.94 102 GLY A O 1
ATOM 803 N N . THR A 1 103 ? -0.462 -11.582 4.729 1.00 96.62 103 THR A N 1
ATOM 804 C CA . THR A 1 103 ? -0.044 -10.807 5.911 1.00 96.62 103 THR A CA 1
ATOM 805 C C . THR A 1 103 ? -1.258 -10.313 6.696 1.00 96.62 103 THR A C 1
ATOM 807 O O . THR A 1 103 ? -2.252 -9.902 6.109 1.00 96.62 103 THR A O 1
ATOM 810 N N . HIS A 1 104 ? -1.177 -10.335 8.028 1.00 97.25 104 HIS A N 1
ATOM 811 C CA . HIS A 1 104 ? -2.186 -9.743 8.906 1.00 97.25 104 HIS A CA 1
ATOM 812 C C . HIS A 1 104 ? -1.618 -8.484 9.570 1.00 97.25 104 HIS A C 1
ATOM 814 O O . HIS A 1 104 ? -0.589 -8.526 10.249 1.00 97.25 104 HIS A O 1
ATOM 820 N N . LEU A 1 105 ? -2.285 -7.351 9.380 1.00 97.88 105 LEU A N 1
ATOM 821 C CA . LEU A 1 105 ? -1.947 -6.060 9.973 1.00 97.88 105 LEU A CA 1
ATOM 822 C C . LEU A 1 105 ? -2.878 -5.808 11.165 1.00 97.88 105 LEU A C 1
ATOM 824 O O . LEU A 1 105 ? -4.087 -5.746 10.989 1.00 97.88 105 LEU A O 1
ATOM 828 N N . SER A 1 106 ? -2.334 -5.697 12.374 1.00 97.19 106 SER A N 1
ATOM 829 C CA . SER A 1 106 ? -3.090 -5.529 13.620 1.00 97.19 106 SER A CA 1
ATOM 830 C C . SER A 1 106 ? -2.212 -4.959 14.738 1.00 97.19 106 SER A C 1
ATOM 832 O O . SER A 1 106 ? -0.983 -5.015 14.667 1.00 97.19 106 SER A O 1
ATOM 834 N N . GLY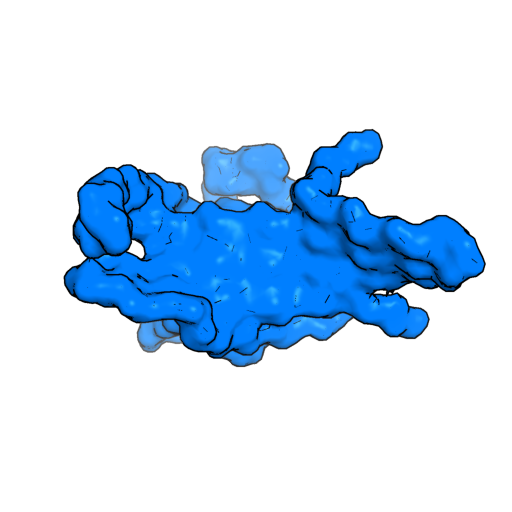 A 1 107 ? -2.822 -4.420 15.793 1.00 96.94 107 GLY A N 1
ATOM 835 C CA . GLY A 1 107 ? -2.097 -3.945 16.972 1.00 96.94 107 GLY A CA 1
ATOM 836 C C . GLY A 1 107 ? -1.150 -2.775 16.684 1.00 96.94 107 GLY A C 1
ATOM 837 O O . GLY A 1 107 ? -1.439 -1.905 15.863 1.00 96.94 107 GLY A O 1
ATOM 838 N N . VAL A 1 108 ? -0.021 -2.721 17.397 1.00 98.12 108 VAL A N 1
ATOM 839 C CA . VAL A 1 108 ? 0.978 -1.652 17.235 1.00 98.12 108 VAL A CA 1
ATOM 840 C C . VAL A 1 108 ? 2.009 -2.048 16.178 1.00 98.12 108 VAL A C 1
ATOM 842 O O . VAL A 1 108 ? 2.606 -3.123 16.246 1.00 98.12 108 VAL A O 1
ATOM 845 N N . ARG A 1 109 ? 2.233 -1.162 15.207 1.00 98.06 109 ARG A N 1
ATOM 846 C CA . ARG A 1 109 ? 3.200 -1.302 14.115 1.00 98.06 109 ARG A CA 1
ATOM 847 C C . ARG A 1 109 ? 4.253 -0.203 14.223 1.00 98.06 109 ARG A C 1
ATOM 849 O O . ARG A 1 109 ? 3.918 0.978 14.246 1.00 98.06 109 ARG A O 1
ATOM 856 N N . ALA A 1 110 ? 5.521 -0.586 14.301 1.00 98.00 110 ALA A N 1
ATOM 857 C CA . ALA A 1 110 ? 6.638 0.336 14.470 1.00 98.00 110 ALA A CA 1
ATOM 858 C C . ALA A 1 110 ? 7.838 -0.106 13.628 1.00 98.00 110 ALA A C 1
ATOM 860 O O . ALA A 1 110 ? 7.987 -1.287 13.310 1.00 98.00 110 ALA A O 1
ATOM 861 N N . TRP A 1 111 ? 8.694 0.854 13.290 1.00 97.88 111 TRP A N 1
ATOM 862 C CA . TRP A 1 111 ? 9.990 0.580 12.684 1.00 97.88 111 TRP A CA 1
ATOM 863 C C . TRP A 1 111 ? 10.863 -0.268 13.613 1.00 97.88 111 TRP A C 1
ATOM 865 O O . TRP A 1 111 ? 10.836 -0.112 14.833 1.00 97.88 111 TRP A O 1
ATOM 875 N N . GLY A 1 112 ? 11.669 -1.146 13.025 1.00 96.81 112 GLY A N 1
ATOM 876 C CA . GLY A 1 112 ? 12.691 -1.898 13.737 1.00 96.81 112 GLY A CA 1
ATOM 877 C C . GLY A 1 112 ? 13.817 -0.986 14.241 1.00 96.81 112 GLY A C 1
ATOM 878 O O . GLY A 1 112 ? 14.051 0.088 13.672 1.00 96.81 112 GLY A O 1
ATOM 879 N N . PRO A 1 113 ? 14.553 -1.412 15.281 1.00 93.25 113 PRO A N 1
ATOM 880 C CA . PRO A 1 113 ? 15.511 -0.566 15.997 1.00 93.25 113 PRO A CA 1
ATOM 881 C C . PRO A 1 113 ? 16.685 -0.084 15.132 1.00 93.25 113 PRO A C 1
ATOM 883 O O . PRO A 1 113 ? 17.305 0.922 15.456 1.00 93.25 113 PRO A O 1
ATOM 886 N N . GLY A 1 114 ? 16.989 -0.769 14.025 1.00 92.50 114 GLY A N 1
ATOM 887 C CA . GLY A 1 114 ? 18.073 -0.396 13.111 1.00 92.50 114 GLY A CA 1
ATOM 888 C C . GLY A 1 114 ? 17.653 0.528 11.963 1.00 92.50 114 GLY A C 1
ATOM 889 O O . GLY A 1 114 ? 18.386 0.635 10.981 1.00 92.50 114 GLY A O 1
ATOM 890 N N . THR A 1 115 ? 16.458 1.121 12.003 1.00 93.94 115 THR A N 1
ATOM 891 C CA . THR A 1 115 ? 15.983 1.999 10.922 1.00 93.94 115 THR A CA 1
ATOM 892 C C . THR A 1 115 ? 16.765 3.312 10.918 1.00 93.94 115 THR A C 1
ATOM 894 O O . THR A 1 115 ? 16.935 3.942 11.957 1.00 93.94 115 THR A O 1
ATOM 897 N N . GLY A 1 116 ? 17.235 3.752 9.749 1.00 92.94 116 GLY A N 1
ATOM 898 C CA . GLY A 1 116 ? 17.929 5.034 9.616 1.00 92.94 116 GLY A CA 1
ATOM 899 C C . GLY A 1 116 ? 16.986 6.234 9.770 1.00 92.94 116 GLY A C 1
ATOM 900 O O . GLY A 1 116 ? 15.832 6.187 9.341 1.00 92.94 116 GLY A O 1
ATOM 901 N N . GLN A 1 117 ? 17.495 7.343 10.318 1.00 91.50 117 GLN A N 1
ATOM 902 C CA . GLN A 1 117 ? 16.730 8.587 10.521 1.00 91.50 117 GLN A CA 1
ATOM 903 C C . GLN A 1 117 ? 16.131 9.142 9.221 1.00 91.50 117 GLN A C 1
ATOM 905 O O . GLN A 1 117 ? 14.991 9.597 9.209 1.00 91.50 117 GLN A O 1
ATOM 910 N N . GLY A 1 118 ? 16.863 9.041 8.105 1.00 91.38 118 GLY A N 1
ATOM 911 C CA . GLY A 1 118 ? 16.357 9.445 6.791 1.00 91.38 118 GLY A CA 1
ATOM 912 C C . GLY A 1 118 ? 15.153 8.615 6.332 1.00 91.38 118 GLY A C 1
ATOM 913 O O . GLY A 1 118 ? 14.190 9.171 5.810 1.00 91.38 118 GLY A O 1
ATOM 914 N N . THR A 1 119 ? 15.166 7.302 6.582 1.00 88.81 119 THR A N 1
ATOM 915 C CA . THR A 1 119 ? 14.076 6.387 6.206 1.00 88.81 119 THR A CA 1
ATOM 916 C C . THR A 1 119 ? 12.803 6.662 7.002 1.00 88.81 119 THR A C 1
ATOM 918 O O . THR A 1 119 ? 11.718 6.709 6.428 1.00 88.81 119 THR A O 1
ATOM 921 N N . MET A 1 120 ? 12.927 6.878 8.316 1.00 91.94 120 MET A N 1
ATOM 922 C CA . MET A 1 120 ? 11.779 7.132 9.195 1.00 91.94 120 MET A CA 1
ATOM 923 C C . MET A 1 120 ? 11.373 8.609 9.268 1.00 91.94 120 MET A C 1
ATOM 925 O O . MET A 1 120 ? 10.481 8.956 10.038 1.00 91.94 120 MET A O 1
ATOM 929 N N . HIS A 1 121 ? 12.010 9.501 8.507 1.00 92.69 121 HIS A N 1
ATOM 930 C CA . HIS A 1 121 ? 11.725 10.931 8.571 1.00 92.69 121 HIS A CA 1
ATOM 931 C C . HIS A 1 121 ? 10.224 11.205 8.331 1.00 92.69 121 HIS A C 1
ATOM 933 O O . HIS A 1 121 ? 9.652 10.793 7.314 1.00 92.69 121 HIS A O 1
ATOM 939 N N . LYS A 1 122 ? 9.587 11.899 9.292 1.00 93.50 122 LYS A N 1
ATOM 940 C CA . LYS A 1 122 ? 8.127 12.163 9.378 1.00 93.50 122 LYS A CA 1
ATOM 941 C C . LYS A 1 122 ? 7.236 10.915 9.525 1.00 93.50 122 LYS A C 1
ATOM 943 O O . LYS A 1 122 ? 6.030 10.977 9.281 1.00 93.50 122 LYS A O 1
ATOM 948 N N . ARG A 1 123 ? 7.836 9.779 9.872 1.00 95.19 123 ARG A N 1
ATOM 949 C CA . ARG A 1 123 ? 7.223 8.449 10.007 1.00 95.19 123 ARG A CA 1
ATOM 950 C C . ARG A 1 123 ? 7.712 7.760 11.278 1.00 95.19 123 ARG A C 1
ATOM 952 O O . ARG A 1 123 ? 7.855 6.548 11.308 1.00 95.19 123 ARG A O 1
ATOM 959 N N . THR A 1 124 ? 8.040 8.532 12.304 1.00 93.88 124 THR A N 1
ATOM 960 C CA . THR A 1 124 ? 8.685 8.040 13.525 1.00 93.88 124 THR A CA 1
ATOM 961 C C . THR A 1 124 ? 7.697 7.406 14.493 1.00 93.88 124 THR A C 1
ATOM 963 O O . THR A 1 124 ? 8.060 6.503 15.243 1.00 93.88 124 THR A O 1
ATOM 966 N N . GLU A 1 125 ? 6.450 7.870 14.491 1.00 94.25 125 GLU A N 1
ATOM 967 C CA . GLU A 1 125 ? 5.447 7.431 15.446 1.00 94.25 125 GLU A CA 1
ATOM 968 C C . GLU A 1 125 ? 4.976 5.998 15.149 1.00 94.25 125 GLU A C 1
ATOM 970 O O . GLU A 1 125 ? 4.661 5.679 13.992 1.00 94.25 125 GLU A O 1
ATOM 975 N N . PRO A 1 126 ? 4.867 5.142 16.186 1.00 97.31 126 PRO A N 1
ATOM 976 C CA . PRO A 1 126 ? 4.173 3.869 16.080 1.00 97.31 126 PRO A CA 1
ATOM 977 C C . PRO A 1 126 ? 2.724 4.064 15.634 1.00 97.31 126 PRO A C 1
ATOM 979 O O . PRO A 1 126 ? 2.004 4.923 16.148 1.00 97.31 126 PRO A O 1
ATOM 982 N N . ILE A 1 127 ? 2.278 3.224 14.708 1.00 98.12 127 ILE A N 1
ATOM 983 C CA . ILE A 1 127 ? 0.907 3.218 14.208 1.00 98.12 127 ILE A CA 1
ATOM 984 C C . ILE A 1 127 ? 0.108 2.191 15.008 1.00 98.12 127 ILE A C 1
ATOM 986 O O . ILE A 1 127 ? 0.529 1.043 15.143 1.00 98.12 127 ILE A O 1
ATOM 990 N N . ARG A 1 128 ? -1.052 2.587 15.533 1.00 97.06 128 ARG A N 1
ATOM 991 C CA . ARG A 1 128 ? -1.981 1.686 16.223 1.00 97.06 128 ARG A CA 1
ATOM 992 C C . ARG A 1 128 ? -3.163 1.368 15.315 1.00 97.06 128 ARG A C 1
ATOM 994 O O . ARG A 1 128 ? -3.830 2.283 14.848 1.00 97.06 128 ARG A O 1
ATOM 1001 N N . LEU A 1 129 ? -3.404 0.080 15.107 1.00 96.00 129 LEU A N 1
ATOM 1002 C CA . LEU A 1 129 ? -4.570 -0.468 14.421 1.00 96.00 129 LEU A CA 1
ATOM 1003 C C . LEU A 1 129 ? -5.522 -1.057 15.468 1.00 96.00 129 LEU A C 1
ATOM 1005 O O . LEU A 1 129 ? -5.065 -1.798 16.344 1.00 96.00 129 LEU A O 1
ATOM 1009 N N . HIS A 1 130 ? -6.810 -0.725 15.393 1.00 92.69 130 HIS A N 1
ATOM 1010 C CA . HIS A 1 130 ? -7.838 -1.306 16.263 1.00 92.69 130 HIS A CA 1
ATOM 1011 C C . HIS A 1 130 ? -8.381 -2.604 15.658 1.00 92.69 130 HIS A C 1
ATOM 1013 O O . HIS A 1 130 ? -8.592 -3.579 16.375 1.00 92.69 130 HIS A O 1
ATOM 1019 N N . GLY A 1 131 ? -8.515 -2.642 14.331 1.00 92.69 131 GLY A N 1
ATOM 1020 C CA . GLY A 1 131 ? -8.874 -3.843 13.581 1.00 92.69 131 GLY A CA 1
ATOM 1021 C C . GLY A 1 131 ? -7.706 -4.793 13.279 1.00 92.69 131 GLY A C 1
ATOM 1022 O O . GLY A 1 131 ? -6.527 -4.508 13.518 1.00 92.69 131 GLY A O 1
ATOM 1023 N N . THR A 1 132 ? -8.057 -5.942 12.696 1.00 95.56 132 THR A N 1
ATOM 1024 C CA . THR A 1 132 ? -7.113 -6.857 12.040 1.00 95.56 132 THR A CA 1
ATOM 1025 C C . THR A 1 132 ? -7.433 -6.927 10.554 1.00 95.56 132 THR A C 1
ATOM 1027 O O . THR A 1 132 ? -8.539 -7.294 10.169 1.00 95.56 132 THR A O 1
ATOM 1030 N N . TYR A 1 133 ? -6.445 -6.617 9.722 1.00 96.62 133 TYR A N 1
ATOM 1031 C CA . TYR A 1 133 ? -6.608 -6.476 8.281 1.00 96.62 133 TYR A CA 1
ATOM 1032 C C . TYR A 1 133 ? -5.755 -7.507 7.557 1.00 96.62 133 TYR A C 1
ATOM 1034 O O . TYR A 1 133 ? -4.526 -7.499 7.662 1.00 96.62 133 TYR A O 1
ATOM 1042 N N . ARG A 1 134 ? -6.405 -8.415 6.828 1.00 97.44 134 ARG A N 1
ATOM 1043 C CA . ARG A 1 134 ? -5.717 -9.425 6.025 1.00 97.44 134 ARG A CA 1
ATOM 1044 C C . ARG A 1 134 ? -5.385 -8.861 4.647 1.00 97.44 134 ARG A C 1
ATOM 1046 O O . ARG A 1 134 ? -6.274 -8.448 3.910 1.00 97.44 134 ARG A O 1
ATOM 1053 N N . CYS A 1 135 ? -4.113 -8.922 4.277 1.00 98.31 135 CYS A N 1
ATOM 1054 C CA . CYS A 1 135 ? -3.655 -8.637 2.929 1.00 98.31 135 CYS A CA 1
ATOM 1055 C C . CYS A 1 135 ? -4.011 -9.807 2.006 1.00 98.31 135 CYS A C 1
ATOM 1057 O O . CYS A 1 135 ? -3.380 -10.862 2.076 1.00 98.31 135 CYS A O 1
ATOM 1059 N N . ALA A 1 136 ? -5.022 -9.617 1.161 1.00 97.94 136 ALA A N 1
ATOM 1060 C CA . ALA A 1 136 ? -5.407 -10.551 0.109 1.00 97.94 136 ALA A CA 1
ATOM 1061 C C . ALA A 1 136 ? -5.402 -9.809 -1.233 1.00 97.94 136 ALA A C 1
ATOM 1063 O O . ALA A 1 136 ? -6.279 -8.986 -1.504 1.00 97.94 136 ALA A O 1
ATOM 1064 N N . TRP A 1 137 ? -4.383 -10.061 -2.050 1.00 98.50 137 TRP A N 1
ATOM 1065 C CA . TRP A 1 137 ? -4.230 -9.438 -3.357 1.00 98.50 137 TRP A CA 1
ATOM 1066 C C . TRP A 1 137 ? -5.031 -10.194 -4.409 1.00 98.50 137 TRP A C 1
ATOM 1068 O O . TRP A 1 137 ? -4.945 -11.413 -4.547 1.00 98.50 137 TRP A O 1
ATOM 1078 N N . THR A 1 138 ? -5.756 -9.443 -5.225 1.00 98.38 138 THR A N 1
ATOM 1079 C CA . THR A 1 138 ? -6.515 -9.961 -6.365 1.00 98.38 138 THR A CA 1
ATOM 1080 C C . THR A 1 138 ? -5.918 -9.451 -7.670 1.00 98.38 138 THR A C 1
ATOM 1082 O O . THR A 1 138 ? -5.238 -8.424 -7.698 1.00 98.38 138 THR A O 1
ATOM 1085 N N . THR A 1 139 ? -6.126 -10.183 -8.767 1.00 98.12 139 THR A N 1
ATOM 1086 C CA . THR A 1 139 ? -5.748 -9.672 -10.095 1.00 98.12 139 THR A CA 1
ATOM 1087 C C . THR A 1 139 ? -6.648 -8.484 -10.425 1.00 98.12 139 THR A C 1
ATOM 1089 O O . THR A 1 139 ? -7.865 -8.619 -10.351 1.00 98.12 139 THR A O 1
ATOM 1092 N N . TYR A 1 140 ? -6.054 -7.346 -10.787 1.00 98.06 140 TYR A N 1
ATOM 1093 C CA . TYR A 1 140 ? -6.785 -6.150 -11.207 1.00 98.06 140 TYR A CA 1
ATOM 1094 C C . TYR A 1 140 ? -6.803 -6.035 -12.731 1.00 98.06 140 TYR A C 1
ATOM 1096 O O . TYR A 1 140 ? -7.864 -5.982 -13.344 1.00 98.06 140 TYR A O 1
ATOM 1104 N N . SER A 1 141 ? -5.625 -6.070 -13.350 1.00 96.94 141 SER A N 1
ATOM 1105 C CA . SER A 1 141 ? -5.472 -6.093 -14.802 1.00 96.94 141 SER A CA 1
ATOM 1106 C C . SER A 1 141 ? -4.156 -6.761 -15.191 1.00 96.94 141 SER A C 1
ATOM 1108 O O . SER A 1 141 ? -3.262 -6.949 -14.362 1.00 96.94 141 SER A O 1
ATOM 1110 N N . ARG A 1 142 ? -4.052 -7.158 -16.460 1.00 97.12 142 ARG A N 1
ATOM 1111 C CA . ARG A 1 142 ? -2.816 -7.667 -17.053 1.00 97.12 142 ARG A CA 1
ATOM 1112 C C . ARG A 1 142 ? -2.582 -6.954 -18.371 1.00 97.12 142 ARG A C 1
ATOM 1114 O O . ARG A 1 142 ? -3.434 -7.000 -19.254 1.00 97.12 142 ARG A O 1
ATOM 1121 N N . LEU A 1 143 ? -1.444 -6.289 -18.463 1.00 96.69 143 LEU A N 1
ATOM 1122 C CA . LEU A 1 143 ? -0.932 -5.628 -19.651 1.00 96.69 143 LEU A CA 1
ATOM 1123 C C . LEU A 1 143 ? 0.285 -6.401 -20.159 1.00 96.69 143 LEU A C 1
ATOM 1125 O O . LEU A 1 143 ? 0.895 -7.181 -19.424 1.00 96.69 143 LEU A O 1
ATOM 1129 N N . GLU A 1 144 ? 0.646 -6.186 -21.418 1.00 95.56 144 GLU A N 1
ATOM 1130 C CA . GLU A 1 144 ? 1.838 -6.807 -21.983 1.00 95.56 144 GLU A CA 1
ATOM 1131 C C . GLU A 1 144 ? 3.124 -6.276 -21.325 1.00 95.56 144 GLU A C 1
ATOM 1133 O O . GLU A 1 144 ? 3.204 -5.143 -20.839 1.00 95.56 144 GLU A O 1
ATOM 1138 N N . GLY A 1 145 ? 4.157 -7.120 -21.319 1.00 94.25 145 GLY A N 1
ATOM 1139 C CA . GLY A 1 145 ? 5.490 -6.761 -20.843 1.00 94.25 145 GLY A CA 1
ATOM 1140 C C . GLY A 1 145 ? 5.743 -6.977 -19.346 1.00 94.25 145 GLY A C 1
ATOM 1141 O O . GLY A 1 145 ? 4.878 -7.324 -18.539 1.00 94.25 145 GLY A O 1
ATOM 1142 N N . ARG A 1 146 ? 7.010 -6.799 -18.957 1.00 94.81 146 ARG A N 1
ATOM 1143 C CA . ARG A 1 146 ? 7.472 -6.950 -17.570 1.00 94.81 146 ARG A CA 1
ATOM 1144 C C . ARG A 1 146 ? 6.826 -5.877 -16.692 1.00 94.81 146 ARG A C 1
ATOM 1146 O O . ARG A 1 146 ? 6.890 -4.712 -17.049 1.00 94.81 146 ARG A O 1
ATOM 1153 N N . ARG A 1 147 ? 6.306 -6.252 -15.513 1.00 96.25 147 ARG A N 1
ATOM 1154 C CA . ARG A 1 147 ? 5.510 -5.367 -14.626 1.00 96.25 147 ARG A CA 1
ATOM 1155 C C . ARG A 1 147 ? 4.161 -4.936 -15.234 1.00 96.25 147 ARG A C 1
ATOM 1157 O O . ARG A 1 147 ? 3.606 -3.932 -14.805 1.00 96.25 147 ARG A O 1
ATOM 1164 N N . GLY A 1 148 ? 3.638 -5.694 -16.201 1.00 96.94 148 GLY A N 1
ATOM 1165 C CA . GLY A 1 148 ? 2.285 -5.514 -16.736 1.00 96.94 148 GLY A CA 1
ATOM 1166 C C . GLY A 1 148 ? 1.181 -6.143 -15.875 1.00 96.94 148 GLY A C 1
ATOM 1167 O O . GLY A 1 148 ? 0.006 -5.885 -16.109 1.00 96.94 148 GLY A O 1
ATOM 1168 N N . ASP A 1 149 ? 1.528 -6.944 -14.863 1.00 97.69 149 ASP A N 1
ATOM 1169 C CA . ASP A 1 149 ? 0.559 -7.493 -13.909 1.00 97.69 149 ASP A CA 1
ATOM 1170 C C . ASP A 1 149 ? 0.227 -6.464 -12.827 1.00 97.69 149 ASP A C 1
ATOM 1172 O O . ASP A 1 149 ? 1.051 -6.191 -11.952 1.00 97.69 149 ASP A O 1
ATOM 1176 N N . PHE A 1 150 ? -1.001 -5.952 -12.841 1.00 98.06 150 PHE A N 1
ATOM 1177 C CA . PHE A 1 150 ? -1.524 -5.087 -11.791 1.00 98.06 150 PHE A CA 1
ATOM 1178 C C . PHE A 1 150 ? -2.412 -5.894 -10.851 1.00 98.06 150 PHE A C 1
ATOM 1180 O O . PHE A 1 150 ? -3.277 -6.673 -11.268 1.00 98.06 150 PHE A O 1
ATOM 1187 N N . ARG A 1 151 ? -2.227 -5.679 -9.553 1.00 98.56 151 ARG A N 1
ATOM 1188 C CA . ARG A 1 151 ? -3.036 -6.283 -8.500 1.00 98.56 151 ARG A CA 1
ATOM 1189 C C . ARG A 1 151 ? -3.705 -5.223 -7.646 1.00 98.56 151 ARG A C 1
ATOM 1191 O O . ARG A 1 151 ? -3.189 -4.116 -7.496 1.00 98.56 151 ARG A O 1
ATOM 1198 N N . LEU A 1 152 ? -4.843 -5.602 -7.078 1.00 98.69 152 LEU A N 1
ATOM 1199 C CA . LEU A 1 152 ? -5.615 -4.804 -6.139 1.00 98.69 152 LEU A CA 1
ATOM 1200 C C . LEU A 1 152 ? -5.592 -5.479 -4.769 1.00 98.69 152 LEU A C 1
ATOM 1202 O O . LEU A 1 152 ? -5.958 -6.649 -4.639 1.00 98.69 152 LEU A O 1
ATOM 1206 N N . LEU A 1 153 ? -5.206 -4.717 -3.754 1.00 98.56 153 LEU A N 1
ATOM 1207 C CA . LEU A 1 153 ? -5.402 -5.050 -2.353 1.00 98.56 153 LEU A CA 1
ATOM 1208 C C . LEU A 1 153 ? -6.533 -4.188 -1.788 1.00 98.56 153 LEU A C 1
ATOM 1210 O O . LEU A 1 153 ? -6.491 -2.960 -1.869 1.00 98.56 153 LEU A O 1
ATOM 1214 N N . THR A 1 154 ? -7.529 -4.846 -1.199 1.00 97.56 154 THR A N 1
ATOM 1215 C CA . THR A 1 154 ? -8.663 -4.208 -0.525 1.00 97.56 154 THR A CA 1
ATOM 1216 C C . THR A 1 154 ? -8.574 -4.437 0.978 1.00 97.56 154 THR A C 1
ATOM 1218 O O . THR A 1 154 ? -8.585 -5.584 1.425 1.00 97.56 154 THR A O 1
ATOM 1221 N N . LEU A 1 155 ? -8.517 -3.363 1.760 1.00 97.25 155 LEU A N 1
ATOM 1222 C CA . LEU A 1 155 ? -8.436 -3.408 3.220 1.00 97.25 155 LEU A CA 1
ATOM 1223 C C . LEU A 1 155 ? -9.674 -2.715 3.804 1.00 97.25 155 LEU A C 1
ATOM 1225 O O . LEU A 1 155 ? -9.620 -1.514 4.077 1.00 97.25 155 LEU A O 1
ATOM 1229 N N . PRO A 1 156 ? -10.811 -3.423 3.923 1.00 95.19 156 PRO A N 1
ATOM 1230 C CA . PRO A 1 156 ? -12.026 -2.852 4.485 1.00 95.19 156 PRO A CA 1
ATOM 1231 C C . PRO A 1 156 ? -11.859 -2.591 5.985 1.00 95.19 156 PRO A C 1
ATOM 1233 O O . PRO A 1 156 ? -11.278 -3.394 6.712 1.00 95.19 156 PRO A O 1
ATOM 1236 N N . VAL A 1 157 ? -12.421 -1.476 6.431 1.00 90.38 157 VAL A N 1
ATOM 1237 C CA . VAL A 1 157 ? -12.553 -1.065 7.826 1.00 90.38 157 VAL A CA 1
ATOM 1238 C C . VAL A 1 157 ? -14.044 -1.103 8.137 1.00 90.38 157 VAL A C 1
ATOM 1240 O O . VAL A 1 157 ? -14.826 -0.304 7.613 1.00 90.38 157 VAL A O 1
ATOM 1243 N N . GLN A 1 158 ? -14.441 -2.099 8.919 1.00 74.06 158 GLN A N 1
ATOM 1244 C CA . GLN A 1 158 ? -15.824 -2.291 9.344 1.00 74.06 158 GLN A CA 1
ATOM 1245 C C . GLN A 1 158 ? -16.003 -1.745 10.759 1.00 74.06 158 GLN A C 1
ATOM 1247 O O . GLN A 1 158 ? -15.048 -1.746 11.538 1.00 74.06 158 GLN A O 1
ATOM 1252 N N . ASP A 1 159 ? -17.221 -1.311 11.080 1.00 61.97 159 ASP A N 1
ATOM 1253 C CA . ASP A 1 159 ? -17.605 -1.065 12.469 1.00 61.97 159 ASP A CA 1
ATOM 1254 C C . ASP A 1 159 ? -17.423 -2.363 13.269 1.00 61.97 159 ASP A C 1
ATOM 1256 O O . ASP A 1 159 ? -17.841 -3.436 12.820 1.00 61.97 159 ASP A O 1
ATOM 1260 N N . GLN A 1 160 ? -16.735 -2.258 14.408 1.00 51.84 160 GLN A N 1
ATOM 1261 C CA . GLN A 1 160 ? -16.593 -3.344 15.382 1.00 51.84 160 GLN A CA 1
ATOM 1262 C C . GLN A 1 160 ? -17.795 -3.393 16.318 1.00 51.84 160 GLN A C 1
ATOM 1264 O O . GLN A 1 160 ? -18.259 -2.307 16.731 1.00 51.84 160 GLN A O 1
#

Secondary structure (DSSP, 8-state):
-PPPSEEEEEGGGTEEEEEEEEEE---EEEEETTEEEEEPP---HHHHHHHHHHHHHHHHHHHHTSTTEEEEEEEEE--GGGTSPPTT-PPPTTGGG---TT-EEEEEE---TT--TTTTTT--SPEEEEEEEE--EEEEEE-SSTT-EEEEEEEEE---

pLDDT: mean 93.55, std 7.48, range [47.84, 98.69]

Sequence (160 aa):
MGHLDLLISRPEQHRHLSLELKYLKAAWTGTVAGEHFDLADQGTQDIRGYDVVKDIARVDKLTTHAPGWSGGVLVVSNDPGYWNRPGHGRTTNADAFRLYEGTHLSGVRAWGPGTGQGTMHKRTEPIRLHGTYRCAWTTYSRLEGRRGDFRLLTLPVQDQ

Foldseek 3Di:
DDDFPDWDDDVVVLAIETEAEAEQEDFDWDADPNDTDTDHHPPQQLLVLLVQLQVLLVQLVVDQVGPNYWYKYKYKYLDCQQADDDPPPDDAQSNQRHLHAFDKHAAWGAGHPPDDCVSCPVNHDIRHHPDIWTRHKDFDAADDDRSRTMIMTMTIRDHD